Protein AF-A0A944PHN2-F1 (afdb_monomer)

Foldseek 3Di:
DDDDDDDDDDDPVVLVVQVVVDPPVDPVVVVVVVVVVVVVVVVVVVVVVVVCVVPNDDDPVNVVVVVVVVVVVVVVVVVVVVVVVVVVVVPPDD

Solvent-accessible surface area (backbone atoms only — not comparable to full-atom values): 5773 Å² total; per-residue (Å²): 134,91,87,78,93,81,90,81,90,72,62,64,71,58,52,53,58,49,56,78,75,48,63,93,81,34,71,66,51,53,50,51,53,52,50,53,51,48,54,54,50,52,53,50,50,54,53,52,51,55,52,30,71,77,73,44,76,86,47,74,66,60,52,49,56,48,52,56,51,50,52,54,52,52,53,49,54,50,53,50,52,55,55,51,52,56,56,59,63,72,65,75,77,129

pLDDT: mean 86.21, std 13.6, range [37.94, 97.56]

Sequence (94 aa):
MATKKITITVPEELLESIRSRVDARGVSAWITEAAARRDAMDKLGELAAGLQEEHGALTDEELRATDDWLAAIDAKHDALRAGAEVKHDSGQAA

Structure (mmCIF, N/CA/C/O backbone):
data_AF-A0A944PHN2-F1
#
_entry.id   AF-A0A944PHN2-F1
#
loop_
_atom_site.group_PDB
_atom_site.id
_atom_site.type_symbol
_atom_site.label_atom_id
_atom_site.label_alt_id
_atom_site.label_comp_id
_atom_site.label_asym_id
_atom_site.label_entity_id
_atom_site.label_seq_id
_atom_site.pdbx_PDB_ins_code
_atom_site.Cartn_x
_atom_site.Cartn_y
_atom_site.Cartn_z
_atom_site.occupancy
_atom_site.B_iso_or_equiv
_atom_site.auth_seq_id
_atom_site.auth_comp_id
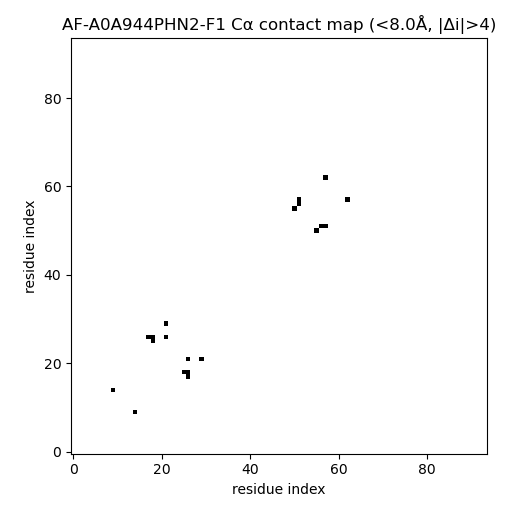_atom_site.auth_asym_id
_atom_site.auth_atom_id
_atom_site.pdbx_PDB_model_num
ATOM 1 N N . MET A 1 1 ? 7.034 16.549 -10.151 1.00 67.12 1 MET A N 1
ATOM 2 C CA . MET A 1 1 ? 7.152 16.608 -8.677 1.00 67.12 1 MET A CA 1
ATOM 3 C C . MET A 1 1 ? 8.591 16.927 -8.312 1.00 67.12 1 MET A C 1
ATOM 5 O O . MET A 1 1 ? 9.483 16.405 -8.967 1.00 67.12 1 MET A O 1
ATOM 9 N N . ALA A 1 2 ? 8.823 17.792 -7.324 1.00 83.81 2 ALA A N 1
ATOM 10 C CA . ALA A 1 2 ? 10.170 18.069 -6.829 1.00 83.81 2 ALA A CA 1
ATOM 11 C C . ALA A 1 2 ? 10.598 16.972 -5.842 1.00 83.81 2 ALA A C 1
ATOM 13 O O . ALA A 1 2 ? 9.835 16.616 -4.947 1.00 83.81 2 ALA A O 1
ATOM 14 N N . THR A 1 3 ? 11.806 16.438 -5.998 1.00 85.88 3 THR A N 1
ATOM 15 C CA . THR A 1 3 ? 12.370 15.422 -5.098 1.00 85.88 3 THR A CA 1
ATOM 16 C C . THR A 1 3 ? 13.262 16.082 -4.050 1.00 85.88 3 THR A C 1
ATOM 18 O O . THR A 1 3 ? 14.153 16.855 -4.404 1.00 85.88 3 THR A O 1
ATOM 21 N N . LYS A 1 4 ? 13.075 15.750 -2.768 1.00 92.00 4 LYS A N 1
ATOM 22 C CA . LYS A 1 4 ? 13.955 16.182 -1.672 1.00 92.00 4 LYS A CA 1
ATOM 23 C C . LYS A 1 4 ? 14.711 14.978 -1.121 1.00 92.00 4 LYS A C 1
ATOM 25 O O . LYS A 1 4 ? 14.095 14.007 -0.695 1.00 92.00 4 LYS A O 1
ATOM 30 N N . LYS A 1 5 ? 16.043 15.050 -1.102 1.00 91.75 5 LYS A N 1
ATOM 31 C CA . LYS A 1 5 ? 16.871 14.021 -0.463 1.00 91.75 5 LYS A CA 1
ATOM 32 C C . LYS A 1 5 ? 16.730 14.121 1.055 1.00 91.75 5 LYS A C 1
ATOM 34 O O . LYS A 1 5 ? 16.909 15.201 1.618 1.00 91.75 5 LYS A O 1
ATOM 39 N N . ILE A 1 6 ? 16.464 12.991 1.696 1.00 91.31 6 ILE A N 1
ATOM 40 C CA . ILE A 1 6 ? 16.471 12.830 3.150 1.00 91.31 6 ILE A CA 1
ATOM 41 C C . ILE A 1 6 ? 17.435 11.700 3.516 1.00 91.31 6 ILE A C 1
ATOM 43 O O . ILE A 1 6 ? 17.605 10.761 2.739 1.00 91.31 6 ILE A O 1
ATOM 47 N N . THR A 1 7 ? 18.071 11.799 4.679 1.00 93.75 7 THR A N 1
ATOM 48 C CA . THR A 1 7 ? 18.880 10.715 5.250 1.00 93.75 7 THR A CA 1
ATOM 49 C C . THR A 1 7 ? 18.081 10.093 6.384 1.00 93.75 7 THR A C 1
ATOM 51 O O . THR A 1 7 ? 17.599 10.816 7.253 1.00 93.75 7 THR A O 1
ATOM 54 N N . ILE A 1 8 ? 17.938 8.771 6.367 1.00 91.00 8 ILE A N 1
ATOM 55 C CA . ILE A 1 8 ? 17.223 8.004 7.390 1.00 91.00 8 ILE A CA 1
ATOM 56 C C . ILE A 1 8 ? 18.120 6.878 7.900 1.00 91.00 8 ILE A C 1
ATOM 58 O O . ILE A 1 8 ? 18.933 6.344 7.146 1.00 91.00 8 ILE A O 1
ATOM 62 N N . THR A 1 9 ? 17.955 6.514 9.167 1.00 95.44 9 THR A N 1
ATOM 63 C CA . THR A 1 9 ? 18.600 5.334 9.751 1.00 95.44 9 THR A CA 1
ATOM 64 C C . THR A 1 9 ? 17.637 4.161 9.660 1.00 95.44 9 THR A C 1
ATOM 66 O O . THR A 1 9 ? 16.482 4.280 10.066 1.00 95.44 9 THR A O 1
ATOM 69 N N . VAL A 1 10 ? 18.107 3.033 9.134 1.00 91.31 10 VAL A N 1
ATOM 70 C CA . VAL A 1 10 ? 17.332 1.793 9.004 1.00 91.31 10 VAL A CA 1
ATOM 71 C C . VAL A 1 10 ? 18.143 0.613 9.543 1.00 91.31 10 VAL A C 1
ATOM 73 O O . VAL A 1 10 ? 19.373 0.680 9.515 1.00 91.31 10 VAL A O 1
ATOM 76 N N . PRO A 1 11 ? 17.493 -0.461 10.025 1.00 96.06 11 PRO A N 1
ATOM 77 C CA . PRO A 1 11 ? 18.189 -1.694 10.379 1.00 96.06 11 PRO A CA 1
ATOM 78 C C . PRO A 1 11 ? 18.948 -2.271 9.178 1.00 96.06 11 PRO A C 1
ATOM 80 O O . PRO A 1 11 ? 18.407 -2.320 8.072 1.00 96.06 11 PRO A O 1
ATOM 83 N N . GLU A 1 12 ? 20.176 -2.735 9.404 1.00 92.81 12 GLU A N 1
ATOM 84 C CA . GLU A 1 12 ? 21.036 -3.307 8.357 1.00 92.81 12 GLU A CA 1
ATOM 85 C C . GLU A 1 12 ? 20.378 -4.517 7.683 1.00 92.81 12 GLU A C 1
ATOM 87 O O . GLU A 1 12 ? 20.227 -4.537 6.464 1.00 92.81 12 GLU A O 1
ATOM 92 N N . GLU A 1 13 ? 19.847 -5.444 8.480 1.00 94.06 13 GLU A N 1
ATOM 93 C CA . GLU A 1 13 ? 19.119 -6.626 7.997 1.00 94.06 13 GLU A CA 1
ATOM 94 C C . GLU A 1 13 ? 17.949 -6.268 7.066 1.00 94.06 13 GLU A C 1
ATOM 96 O O . GLU A 1 13 ? 17.690 -6.940 6.066 1.00 94.06 13 GLU A O 1
ATOM 101 N N . LEU A 1 14 ? 17.241 -5.171 7.364 1.00 90.62 14 LEU A N 1
ATOM 102 C CA . LEU A 1 14 ? 16.137 -4.702 6.529 1.00 90.62 14 LEU A CA 1
ATOM 103 C C . LEU A 1 14 ? 16.653 -4.153 5.196 1.00 90.62 14 LEU A C 1
ATOM 105 O O . LEU A 1 14 ? 16.065 -4.427 4.149 1.00 90.62 14 LEU A O 1
ATOM 109 N N . LEU A 1 15 ? 17.741 -3.383 5.229 1.00 90.25 15 LEU A N 1
ATOM 110 C CA . LEU A 1 15 ? 18.346 -2.821 4.027 1.00 90.25 15 LEU A CA 1
ATOM 111 C C . LEU A 1 15 ? 18.853 -3.927 3.094 1.00 90.25 15 LEU A C 1
ATOM 113 O O . LEU A 1 15 ? 18.573 -3.879 1.896 1.00 90.25 15 LEU A O 1
ATOM 117 N N . GLU A 1 16 ? 19.526 -4.938 3.638 1.00 90.50 16 GLU A N 1
ATOM 118 C CA . GLU A 1 16 ? 20.019 -6.087 2.873 1.00 90.50 16 GLU A CA 1
ATOM 119 C C . GLU A 1 16 ? 18.872 -6.947 2.327 1.00 90.50 16 GLU A C 1
ATOM 121 O O . GLU A 1 16 ? 18.878 -7.334 1.156 1.00 90.50 16 GLU A O 1
ATOM 126 N N . SER A 1 17 ? 17.812 -7.150 3.116 1.00 90.19 17 SER A N 1
ATOM 127 C CA . SER A 1 17 ? 16.588 -7.811 2.650 1.00 90.19 17 SER A CA 1
ATOM 128 C C . SER A 1 17 ? 15.911 -7.071 1.490 1.00 90.19 17 SER A C 1
ATOM 130 O O . SER A 1 17 ? 15.315 -7.694 0.611 1.00 90.19 17 SER A O 1
ATOM 132 N N . ILE A 1 18 ? 15.940 -5.737 1.467 1.00 89.75 18 ILE A N 1
ATOM 133 C CA . ILE A 1 18 ? 15.397 -4.966 0.339 1.00 89.75 18 ILE A CA 1
ATOM 134 C C . ILE A 1 18 ? 16.328 -5.094 -0.868 1.00 89.75 18 ILE A C 1
ATOM 136 O O . ILE A 1 18 ? 15.854 -5.386 -1.962 1.00 89.75 18 ILE A O 1
ATOM 140 N N . ARG A 1 19 ? 17.643 -4.938 -0.671 1.00 86.50 19 ARG A N 1
ATOM 141 C CA . ARG A 1 19 ? 18.657 -5.044 -1.733 1.00 86.50 19 ARG A CA 1
ATOM 142 C C . ARG A 1 19 ? 18.644 -6.391 -2.449 1.00 86.50 19 ARG A C 1
ATOM 144 O O . ARG A 1 19 ? 18.849 -6.414 -3.653 1.00 86.50 19 ARG A O 1
ATOM 151 N N . SER A 1 20 ? 18.364 -7.490 -1.749 1.00 89.06 20 SER A N 1
ATOM 152 C CA . SER A 1 20 ? 18.263 -8.816 -2.374 1.00 89.06 20 SER A CA 1
ATOM 153 C C . SER A 1 20 ? 17.037 -8.983 -3.281 1.00 89.06 20 SER A C 1
ATOM 155 O O . SER A 1 20 ? 17.022 -9.876 -4.125 1.00 89.06 20 SER A O 1
ATOM 157 N N . ARG A 1 21 ? 16.013 -8.130 -3.127 1.00 85.25 21 ARG A N 1
ATOM 158 C CA . ARG A 1 21 ? 14.746 -8.185 -3.877 1.00 85.25 21 ARG A CA 1
ATOM 159 C C . ARG A 1 21 ? 14.656 -7.181 -5.024 1.00 85.25 21 ARG A C 1
ATOM 161 O O . ARG A 1 21 ? 13.800 -7.349 -5.887 1.00 85.25 21 ARG A O 1
ATOM 168 N N . VAL A 1 22 ? 15.476 -6.131 -5.019 1.00 87.19 22 VAL A N 1
ATOM 169 C CA . VAL A 1 22 ? 15.390 -5.024 -5.985 1.00 87.19 22 VAL A CA 1
ATOM 170 C C . VAL A 1 22 ? 16.611 -4.996 -6.897 1.00 87.19 22 VAL A C 1
ATOM 172 O O . VAL A 1 22 ? 17.721 -5.312 -6.477 1.00 87.19 22 VAL A O 1
ATOM 175 N N . ASP A 1 23 ? 16.412 -4.608 -8.154 1.00 74.56 23 ASP A N 1
ATOM 176 C CA . ASP A 1 23 ? 17.507 -4.443 -9.106 1.00 74.56 23 ASP A CA 1
ATOM 177 C C . ASP A 1 23 ? 18.327 -3.161 -8.831 1.00 74.56 23 ASP A C 1
ATOM 179 O O . ASP A 1 23 ? 18.046 -2.371 -7.921 1.00 74.56 23 ASP A O 1
ATOM 183 N N . ALA A 1 24 ? 19.368 -2.930 -9.637 1.00 57.16 24 ALA A N 1
ATOM 184 C CA . ALA A 1 24 ? 20.291 -1.805 -9.474 1.00 57.16 24 ALA A CA 1
ATOM 185 C C . ALA A 1 24 ? 19.619 -0.410 -9.499 1.00 57.16 24 ALA A C 1
ATOM 187 O O . ALA A 1 24 ? 20.240 0.557 -9.053 1.00 57.16 24 ALA A O 1
ATOM 188 N N . ARG A 1 25 ? 18.368 -0.279 -9.982 1.00 57.22 25 ARG A N 1
ATOM 189 C CA . ARG A 1 25 ? 17.599 0.984 -9.969 1.00 57.22 25 ARG A CA 1
ATOM 190 C C . ARG A 1 25 ? 16.898 1.291 -8.645 1.00 57.22 25 ARG A C 1
ATOM 192 O O . ARG A 1 25 ? 16.387 2.398 -8.477 1.00 57.22 25 ARG A O 1
ATOM 199 N N . GLY A 1 26 ? 17.061 0.439 -7.644 1.00 71.69 26 GLY A N 1
ATOM 200 C CA . GLY A 1 2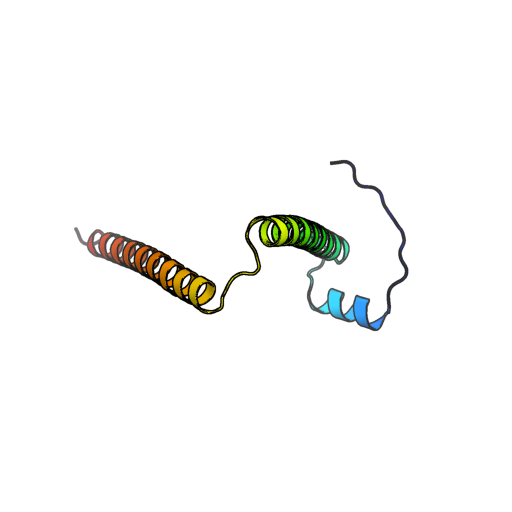6 ? 17.462 0.967 -6.355 1.00 71.69 26 GLY A CA 1
ATOM 201 C C . GLY A 1 26 ? 16.394 1.006 -5.276 1.00 71.69 26 GLY A C 1
ATOM 202 O O . GLY A 1 26 ? 15.214 1.294 -5.469 1.00 71.69 26 GLY A O 1
ATOM 203 N N . VAL A 1 27 ? 16.910 0.804 -4.070 1.00 86.50 27 VAL A N 1
ATOM 204 C CA . VAL A 1 27 ? 16.217 0.915 -2.789 1.00 86.50 27 VAL A CA 1
ATOM 205 C C . VAL A 1 27 ? 15.359 2.184 -2.703 1.00 86.50 27 VAL A C 1
ATOM 207 O O . VAL A 1 27 ? 14.269 2.142 -2.150 1.00 86.50 27 VAL A O 1
ATOM 210 N N . SER A 1 28 ? 15.789 3.304 -3.292 1.00 87.44 28 SER A N 1
ATOM 211 C CA . SER A 1 28 ? 15.011 4.549 -3.314 1.00 87.44 28 SER A CA 1
ATOM 212 C C . SER A 1 28 ? 13.708 4.455 -4.110 1.00 87.44 28 SER A C 1
ATOM 214 O O . SER A 1 28 ? 12.709 5.029 -3.681 1.00 87.44 28 SER A O 1
ATOM 216 N N . ALA A 1 29 ? 13.701 3.758 -5.250 1.00 88.88 29 ALA A N 1
ATOM 217 C CA . ALA A 1 29 ? 12.495 3.572 -6.055 1.00 88.88 29 ALA A CA 1
ATOM 218 C C . ALA A 1 29 ? 11.507 2.677 -5.306 1.00 88.88 29 ALA A C 1
ATOM 220 O O . ALA A 1 29 ? 10.359 3.061 -5.100 1.00 88.88 29 ALA A O 1
ATOM 221 N N . TRP A 1 30 ? 12.005 1.564 -4.764 1.00 90.00 30 TRP A N 1
ATOM 222 C CA . TRP A 1 30 ? 11.208 0.665 -3.937 1.00 90.00 30 TRP A CA 1
ATOM 223 C C . TRP A 1 30 ? 10.622 1.362 -2.703 1.00 90.00 30 TRP A C 1
ATOM 225 O O . TRP A 1 30 ? 9.432 1.232 -2.436 1.00 90.00 30 TRP A O 1
ATOM 235 N N . ILE A 1 31 ? 11.418 2.158 -1.974 1.00 91.62 31 ILE A N 1
ATOM 236 C CA . ILE A 1 31 ? 10.926 2.933 -0.822 1.00 91.62 31 ILE A CA 1
ATOM 237 C C . ILE A 1 31 ? 9.858 3.933 -1.265 1.00 91.62 31 ILE A C 1
ATOM 239 O O . ILE A 1 31 ? 8.866 4.106 -0.566 1.00 91.62 31 ILE A O 1
ATOM 243 N N . THR A 1 32 ? 10.047 4.588 -2.411 1.00 91.56 32 THR A N 1
ATOM 244 C CA . THR A 1 32 ? 9.081 5.563 -2.932 1.00 91.56 32 THR A CA 1
ATOM 245 C C . THR A 1 32 ? 7.745 4.893 -3.240 1.00 91.56 32 THR A C 1
ATOM 247 O O . THR A 1 32 ? 6.705 5.385 -2.812 1.00 91.56 32 THR A O 1
ATOM 250 N N . GLU A 1 33 ? 7.766 3.748 -3.921 1.00 91.56 33 GLU A N 1
ATOM 251 C CA . GLU A 1 33 ? 6.563 2.969 -4.227 1.00 91.56 33 GLU A CA 1
ATOM 252 C C . GLU A 1 33 ? 5.900 2.418 -2.963 1.00 91.56 33 GLU A C 1
ATOM 254 O O . GLU A 1 33 ? 4.684 2.525 -2.805 1.00 91.56 33 GLU A O 1
ATOM 259 N N . ALA A 1 34 ? 6.689 1.883 -2.029 1.00 92.62 34 ALA A N 1
ATOM 260 C CA . ALA A 1 34 ? 6.189 1.378 -0.758 1.00 92.62 34 ALA A CA 1
ATOM 261 C C . ALA A 1 34 ? 5.537 2.493 0.075 1.00 92.62 34 ALA A C 1
ATOM 263 O O . ALA A 1 34 ? 4.447 2.298 0.614 1.00 92.62 34 ALA A O 1
ATOM 264 N N . ALA A 1 35 ? 6.162 3.672 0.140 1.00 93.31 35 ALA A N 1
ATOM 265 C CA . ALA A 1 35 ? 5.630 4.832 0.845 1.00 93.31 35 ALA A CA 1
ATOM 266 C C . ALA A 1 35 ? 4.356 5.367 0.180 1.00 93.31 35 ALA A C 1
ATOM 268 O O . ALA A 1 35 ? 3.376 5.625 0.872 1.00 93.31 35 ALA A O 1
ATOM 269 N N . ALA A 1 36 ? 4.336 5.474 -1.152 1.00 94.19 36 ALA A N 1
ATOM 270 C CA . ALA A 1 36 ? 3.153 5.903 -1.895 1.00 94.19 36 ALA A CA 1
ATOM 271 C C . ALA A 1 36 ? 1.984 4.925 -1.711 1.00 94.19 36 ALA A C 1
ATOM 273 O O . ALA A 1 36 ? 0.854 5.344 -1.471 1.00 94.19 36 ALA A O 1
ATOM 274 N N . ARG A 1 37 ? 2.256 3.614 -1.763 1.00 95.19 37 ARG A N 1
ATOM 275 C CA . ARG A 1 37 ? 1.252 2.585 -1.481 1.00 95.19 37 ARG A CA 1
ATOM 276 C C . ARG A 1 37 ? 0.739 2.700 -0.051 1.00 95.19 37 ARG A C 1
ATOM 278 O O . ARG A 1 37 ? -0.464 2.582 0.155 1.00 95.19 37 ARG A O 1
ATOM 285 N N . ARG A 1 38 ? 1.625 2.914 0.925 1.00 96.19 38 ARG A N 1
ATOM 286 C CA . ARG A 1 38 ? 1.230 3.033 2.330 1.00 96.19 38 ARG A CA 1
ATOM 287 C C . ARG A 1 38 ? 0.326 4.242 2.559 1.00 96.19 38 ARG A C 1
ATOM 289 O O . ARG A 1 38 ? -0.753 4.061 3.104 1.00 96.19 38 ARG A O 1
ATOM 296 N N . ASP A 1 39 ? 0.716 5.412 2.061 1.00 97.19 39 ASP A N 1
ATOM 297 C CA . ASP A 1 39 ? -0.085 6.640 2.128 1.00 97.19 39 ASP A CA 1
ATOM 298 C C . ASP A 1 39 ? -1.465 6.467 1.470 1.00 97.19 39 ASP A C 1
ATOM 300 O O . ASP A 1 39 ? -2.482 6.862 2.034 1.00 97.19 39 ASP A O 1
ATOM 304 N N . ALA A 1 40 ? -1.524 5.807 0.308 1.00 96.69 40 ALA A N 1
ATOM 305 C CA . ALA A 1 40 ? -2.791 5.507 -0.351 1.00 96.69 40 ALA A CA 1
ATOM 306 C C . ALA A 1 40 ? -3.684 4.571 0.485 1.00 96.69 40 ALA A C 1
ATOM 308 O O . ALA A 1 40 ? -4.886 4.804 0.580 1.00 96.69 40 ALA A O 1
ATOM 309 N N . MET A 1 41 ? -3.112 3.526 1.094 1.00 97.56 41 MET A N 1
ATOM 310 C CA . MET A 1 41 ? -3.861 2.606 1.959 1.00 97.56 41 MET A CA 1
ATOM 311 C C . MET A 1 41 ? -4.339 3.282 3.246 1.00 97.56 41 MET A C 1
ATOM 313 O O . MET A 1 41 ? -5.461 3.027 3.668 1.00 97.56 41 MET A O 1
ATOM 317 N N . ASP A 1 42 ? -3.524 4.153 3.844 1.00 97.38 42 ASP A N 1
ATOM 318 C CA . ASP A 1 42 ? -3.907 4.897 5.046 1.00 97.38 42 ASP A CA 1
ATOM 319 C C . ASP A 1 42 ? -5.098 5.831 4.739 1.00 97.38 42 ASP A C 1
ATOM 321 O O . ASP A 1 42 ? -6.111 5.780 5.434 1.00 97.38 42 ASP A O 1
ATOM 325 N N . LYS A 1 43 ? -5.059 6.567 3.618 1.00 96.44 43 LYS A N 1
ATOM 326 C CA . LYS A 1 43 ? -6.186 7.401 3.146 1.00 96.44 43 LYS A CA 1
ATOM 327 C C . LYS A 1 43 ? -7.450 6.599 2.837 1.00 96.44 43 LYS A C 1
ATOM 329 O O . LYS A 1 43 ? -8.557 7.054 3.111 1.00 96.44 43 LYS A O 1
ATOM 334 N N . LEU A 1 44 ? -7.304 5.411 2.249 1.00 96.31 44 LEU A N 1
ATOM 335 C CA . LEU A 1 44 ? -8.438 4.511 2.031 1.00 96.31 44 LEU A CA 1
ATOM 336 C C . LEU A 1 44 ? -9.032 4.029 3.356 1.00 96.31 44 LEU A C 1
ATOM 338 O O . LEU A 1 44 ? -10.251 3.943 3.468 1.00 96.31 44 LEU A O 1
ATOM 342 N N . GLY A 1 45 ? -8.193 3.756 4.358 1.00 95.50 45 GLY A N 1
ATOM 343 C CA . GLY A 1 45 ? -8.638 3.410 5.705 1.00 95.50 45 GLY A CA 1
ATOM 344 C C . GLY A 1 45 ? -9.440 4.534 6.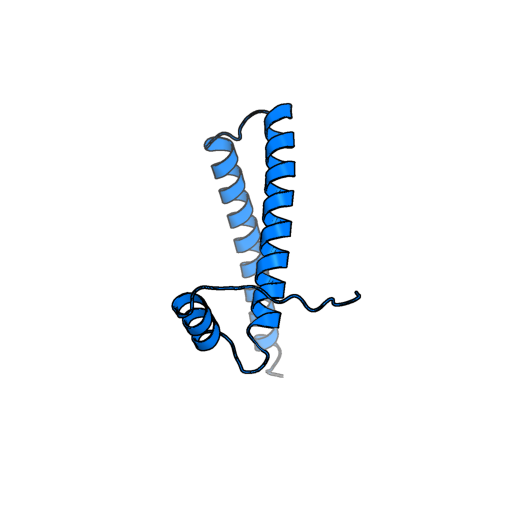362 1.00 95.50 45 GLY A C 1
ATOM 345 O O . GLY A 1 45 ? -10.494 4.270 6.932 1.00 95.50 45 GLY A O 1
ATOM 346 N N . GLU A 1 46 ? -8.994 5.784 6.225 1.00 95.50 46 GLU A N 1
ATOM 347 C CA . GLU A 1 46 ? -9.726 6.962 6.714 1.00 95.50 46 GLU A CA 1
ATOM 348 C C . GLU A 1 46 ? -11.106 7.100 6.053 1.00 95.50 46 GLU A C 1
ATOM 350 O O . GLU A 1 46 ? -12.108 7.299 6.739 1.00 95.50 46 GLU A O 1
ATOM 355 N N . LEU A 1 47 ? -11.180 6.934 4.728 1.00 95.88 47 LEU A N 1
ATOM 356 C CA . LEU A 1 47 ? -12.451 6.957 3.997 1.00 95.88 47 LEU A CA 1
ATOM 357 C C . LEU A 1 47 ? -13.380 5.817 4.423 1.00 95.88 47 LEU A C 1
ATOM 359 O O . LEU A 1 47 ? -14.569 6.040 4.640 1.00 95.88 47 LEU A O 1
ATOM 363 N N . ALA A 1 48 ? -12.843 4.603 4.557 1.00 92.75 48 ALA A N 1
ATOM 364 C CA . ALA A 1 48 ? -13.610 3.444 4.994 1.00 92.75 48 ALA A CA 1
ATOM 365 C C . ALA A 1 48 ? -14.169 3.642 6.410 1.00 92.75 48 ALA A C 1
ATOM 367 O O . ALA A 1 48 ? -15.331 3.323 6.651 1.00 92.75 48 ALA A O 1
ATOM 368 N N . ALA A 1 49 ? -13.377 4.212 7.322 1.00 93.50 49 ALA A N 1
ATOM 369 C CA . ALA A 1 49 ? -13.824 4.526 8.674 1.00 93.50 49 ALA A CA 1
ATOM 370 C C . ALA A 1 49 ? -14.982 5.536 8.674 1.00 93.50 49 ALA A C 1
ATOM 372 O O . ALA A 1 49 ? -15.979 5.308 9.354 1.00 93.50 49 ALA A O 1
ATOM 373 N N . GLY A 1 50 ? -14.895 6.601 7.867 1.00 94.06 50 GLY A N 1
ATOM 374 C CA . GLY A 1 50 ? -15.983 7.577 7.734 1.00 94.06 50 GLY A CA 1
ATOM 375 C C . GLY A 1 50 ? -17.275 6.962 7.182 1.00 94.06 50 GLY A C 1
ATOM 376 O O . GLY A 1 50 ? -18.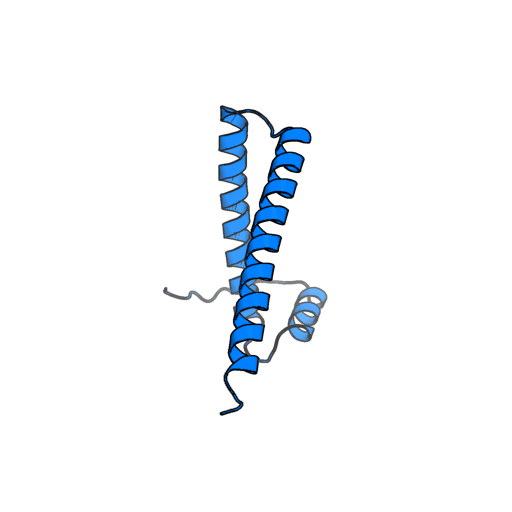357 7.223 7.698 1.00 94.06 50 GLY A O 1
ATOM 377 N N . LEU A 1 51 ? -17.169 6.079 6.184 1.00 92.31 51 LEU A N 1
ATOM 378 C CA . LEU A 1 51 ? -18.330 5.365 5.639 1.00 92.31 51 LEU A CA 1
ATOM 379 C C . LEU A 1 51 ? -18.968 4.419 6.664 1.00 92.31 51 LEU A C 1
ATOM 381 O O . LEU A 1 51 ? -20.190 4.314 6.723 1.00 92.31 51 LEU A O 1
ATOM 385 N N . GLN A 1 52 ? -18.158 3.741 7.479 1.00 92.31 52 GLN A N 1
ATOM 386 C CA . GLN A 1 52 ? -18.659 2.861 8.537 1.00 92.31 52 GLN A CA 1
ATOM 387 C C . GLN A 1 52 ? -19.310 3.632 9.687 1.00 92.31 52 GLN A C 1
ATOM 389 O O . GLN A 1 52 ? -20.231 3.117 10.315 1.00 92.31 52 GLN A O 1
ATOM 394 N N . GLU A 1 53 ? -18.863 4.855 9.968 1.00 93.00 53 GLU A N 1
ATOM 395 C CA . GLU A 1 53 ? -19.524 5.729 10.938 1.00 93.00 53 GLU A CA 1
ATOM 396 C C . GLU A 1 53 ? -20.926 6.140 10.458 1.00 93.00 53 GLU A C 1
ATOM 398 O O . GLU A 1 53 ? -21.870 6.136 11.248 1.00 93.00 53 GLU A O 1
ATOM 403 N N . GLU A 1 54 ? -21.084 6.437 9.164 1.00 94.44 54 GLU A N 1
ATOM 404 C CA . GLU A 1 54 ? -22.368 6.848 8.580 1.00 94.44 54 GLU A CA 1
ATOM 405 C C . GLU A 1 54 ? -23.343 5.676 8.374 1.00 94.44 54 GLU A C 1
ATOM 407 O O . GLU A 1 54 ? -24.538 5.798 8.657 1.00 94.44 54 GLU A O 1
ATOM 412 N N . HIS A 1 55 ? -22.851 4.541 7.875 1.00 89.88 55 HIS A N 1
ATOM 413 C CA . HIS A 1 55 ? -23.692 3.426 7.422 1.00 89.88 55 HIS A CA 1
ATOM 414 C C . HIS A 1 55 ? -23.641 2.188 8.325 1.00 89.88 55 HIS A C 1
ATOM 416 O O . HIS A 1 55 ? -24.439 1.268 8.147 1.00 89.88 55 HIS A O 1
ATOM 422 N N . GLY A 1 56 ? -22.750 2.171 9.315 1.00 88.69 56 GLY A N 1
ATOM 423 C CA . GLY A 1 56 ? -22.474 0.999 10.136 1.00 88.69 56 GLY A CA 1
ATOM 424 C C . GLY A 1 56 ? -21.412 0.081 9.526 1.00 88.69 56 GLY A C 1
ATOM 425 O O . GLY A 1 56 ? -20.969 0.241 8.388 1.00 88.69 56 GLY A O 1
ATOM 426 N N . ALA A 1 57 ? -20.965 -0.890 10.323 1.00 88.06 57 ALA A N 1
ATOM 427 C CA . ALA A 1 57 ? -20.003 -1.888 9.874 1.00 88.06 57 ALA A CA 1
ATOM 428 C C . ALA A 1 57 ? -20.622 -2.807 8.809 1.00 88.06 57 ALA A C 1
ATOM 430 O O . ALA A 1 57 ? -21.776 -3.215 8.941 1.00 88.06 57 ALA A O 1
ATOM 431 N N . LEU A 1 58 ? -19.825 -3.171 7.798 1.00 88.38 58 LEU A N 1
ATOM 432 C CA . LEU A 1 58 ? -20.223 -4.168 6.804 1.00 88.38 58 LEU A CA 1
ATOM 433 C C . LEU A 1 58 ? -20.482 -5.512 7.485 1.00 88.38 58 LEU A C 1
ATOM 435 O O . LEU A 1 58 ? -19.680 -5.965 8.305 1.00 88.38 58 LEU A O 1
ATOM 439 N N . THR A 1 59 ? -21.580 -6.159 7.115 1.00 91.94 59 THR A N 1
ATOM 440 C CA . THR A 1 59 ? -21.890 -7.508 7.582 1.00 91.94 59 THR A CA 1
ATOM 441 C C . THR A 1 59 ? -21.171 -8.563 6.740 1.00 91.94 59 THR A C 1
ATOM 443 O O . THR A 1 59 ? -20.874 -8.354 5.562 1.00 91.94 59 THR A O 1
ATOM 446 N N . ASP A 1 60 ? -20.931 -9.739 7.326 1.00 92.56 60 ASP A N 1
ATOM 447 C CA . ASP A 1 60 ? -20.323 -10.874 6.615 1.00 92.56 60 ASP A CA 1
ATOM 448 C C . ASP A 1 60 ? -21.155 -11.317 5.397 1.00 92.56 60 ASP A C 1
ATOM 450 O O . ASP A 1 60 ? -20.612 -11.800 4.403 1.00 92.56 60 ASP A O 1
ATOM 454 N N . GLU A 1 61 ? -22.478 -11.134 5.456 1.00 93.56 61 GLU A N 1
ATOM 455 C CA . GLU A 1 61 ? -23.383 -11.441 4.345 1.00 93.56 61 GLU A CA 1
ATOM 456 C C . GLU A 1 61 ? -23.182 -10.478 3.170 1.00 93.56 61 GLU A C 1
ATOM 458 O O . GLU A 1 61 ? -23.088 -10.915 2.025 1.00 93.56 61 GLU A O 1
ATOM 463 N N . GLU A 1 62 ? -23.078 -9.176 3.448 1.00 91.88 62 GLU A N 1
ATOM 464 C CA . GLU A 1 62 ? -22.838 -8.149 2.427 1.00 91.88 62 GLU A CA 1
ATOM 465 C C . GLU A 1 62 ? -21.455 -8.301 1.788 1.00 91.88 62 GLU A C 1
ATOM 467 O O . GLU A 1 62 ? -21.319 -8.162 0.569 1.00 91.88 62 GLU A O 1
ATOM 472 N N . LEU A 1 63 ? -20.440 -8.637 2.592 1.00 93.69 63 LEU A N 1
ATOM 473 C CA . LEU A 1 63 ? -19.100 -8.968 2.106 1.00 93.69 63 LEU A CA 1
ATOM 474 C C . LEU A 1 63 ? -19.149 -10.150 1.136 1.00 93.69 63 LEU A C 1
ATOM 476 O O . LEU A 1 63 ? -18.697 -10.029 -0.001 1.00 93.69 63 LEU A O 1
ATOM 480 N N . ARG A 1 64 ? -19.777 -11.260 1.542 1.00 95.12 64 ARG A N 1
ATOM 481 C CA . ARG A 1 64 ? -19.875 -12.459 0.702 1.00 95.12 64 ARG A CA 1
ATOM 482 C C . ARG A 1 64 ? -20.653 -12.205 -0.589 1.00 95.12 64 ARG A C 1
ATOM 484 O O . ARG A 1 64 ? -20.208 -12.617 -1.654 1.00 95.12 64 ARG A O 1
ATOM 491 N N . ALA A 1 65 ? -21.777 -11.493 -0.515 1.00 95.38 65 ALA A N 1
ATOM 492 C CA . ALA A 1 65 ? -22.554 -11.136 -1.700 1.00 95.38 65 ALA A CA 1
ATOM 493 C C . ALA A 1 65 ? -21.743 -10.274 -2.687 1.00 95.38 65 ALA A C 1
ATOM 495 O O . ALA A 1 65 ? -21.883 -10.418 -3.904 1.00 95.38 65 ALA A O 1
ATOM 496 N N . THR A 1 66 ? -20.879 -9.397 -2.169 1.00 95.00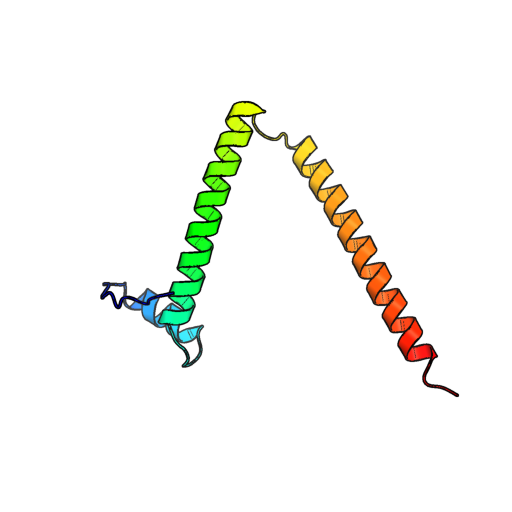 66 THR A N 1
ATOM 497 C CA . THR A 1 66 ? -19.974 -8.577 -2.984 1.00 95.00 66 THR A CA 1
ATOM 498 C C . THR A 1 66 ? -18.881 -9.426 -3.631 1.00 95.00 66 THR A C 1
ATOM 500 O O . THR A 1 66 ? -18.629 -9.269 -4.826 1.00 95.00 66 THR A O 1
ATOM 503 N N . ASP A 1 67 ? -18.272 -10.352 -2.888 1.00 96.00 67 ASP A N 1
ATOM 504 C CA . ASP A 1 67 ? -17.254 -11.270 -3.414 1.00 96.00 67 ASP A CA 1
ATOM 505 C C . ASP A 1 67 ? -17.816 -12.164 -4.529 1.00 96.00 67 ASP A C 1
ATOM 507 O O . ASP A 1 67 ? -17.200 -12.296 -5.590 1.00 96.00 67 ASP A O 1
ATOM 511 N N . ASP A 1 68 ? -19.021 -12.708 -4.342 1.00 96.94 68 ASP A N 1
ATOM 512 C CA . ASP A 1 68 ? -19.708 -13.513 -5.357 1.00 96.94 68 ASP A CA 1
ATOM 513 C C . ASP A 1 68 ? -19.981 -12.697 -6.632 1.00 96.94 68 ASP A C 1
ATOM 515 O O . ASP A 1 68 ? -19.813 -13.180 -7.759 1.00 96.94 68 ASP A O 1
ATOM 519 N N . TRP A 1 69 ? -20.373 -11.429 -6.472 1.00 96.38 69 TRP A N 1
ATOM 520 C CA . TRP A 1 69 ? -20.596 -10.517 -7.590 1.00 96.38 69 TRP A CA 1
ATOM 521 C C . TRP A 1 69 ? -19.299 -10.178 -8.339 1.00 96.38 69 TRP A C 1
ATOM 523 O O . TRP A 1 69 ? -19.287 -10.191 -9.574 1.00 96.38 69 TRP A O 1
ATOM 533 N N . LEU A 1 70 ? -18.201 -9.927 -7.619 1.00 96.44 70 LEU A N 1
ATOM 534 C CA . LEU A 1 70 ? -16.883 -9.683 -8.214 1.00 96.44 70 LEU A CA 1
ATOM 535 C C . LEU A 1 70 ? -16.383 -10.910 -8.983 1.00 96.44 70 LEU A C 1
ATOM 537 O O . LEU A 1 70 ? -15.983 -10.785 -10.141 1.00 96.44 70 LEU A O 1
ATOM 541 N N . ALA A 1 71 ? -16.502 -12.104 -8.399 1.00 95.88 71 ALA A N 1
ATOM 542 C CA . ALA A 1 71 ? -16.132 -13.351 -9.061 1.00 95.88 71 ALA A CA 1
ATOM 543 C C . ALA A 1 71 ? -16.924 -13.572 -10.363 1.00 95.88 71 ALA A C 1
ATOM 545 O O . ALA A 1 71 ? -16.371 -14.025 -11.368 1.00 95.88 71 ALA A O 1
ATOM 546 N N . ALA A 1 72 ? -18.211 -13.207 -10.384 1.00 95.25 72 ALA A N 1
ATOM 547 C CA . ALA A 1 72 ? -19.028 -13.278 -11.593 1.00 95.25 72 ALA A CA 1
ATOM 548 C C . ALA A 1 72 ? -18.564 -12.291 -12.683 1.00 95.25 72 ALA A C 1
ATOM 550 O O . ALA A 1 72 ? -18.590 -12.627 -13.873 1.00 95.25 72 ALA A O 1
ATOM 551 N N . ILE A 1 73 ? -18.126 -11.086 -12.300 1.00 96.56 73 ILE A N 1
ATOM 552 C CA . ILE A 1 73 ? -17.543 -10.109 -13.232 1.00 96.56 73 ILE A CA 1
ATOM 553 C C . ILE A 1 73 ? -16.243 -10.642 -13.830 1.00 96.56 73 ILE A C 1
ATOM 555 O O . ILE A 1 73 ? -16.084 -10.608 -15.053 1.00 96.56 73 ILE A O 1
ATOM 559 N N . ASP A 1 74 ? -15.348 -11.164 -12.997 1.00 94.31 74 ASP A N 1
ATOM 560 C CA . ASP A 1 74 ? -14.057 -11.685 -13.445 1.00 94.31 74 ASP A CA 1
ATOM 561 C C . ASP A 1 74 ? -14.237 -12.880 -14.387 1.00 94.31 74 ASP A C 1
ATOM 563 O O . ASP A 1 74 ? -13.693 -12.885 -15.494 1.00 94.31 74 ASP A O 1
ATOM 567 N N . ALA A 1 75 ? -15.118 -13.823 -14.037 1.00 93.62 75 ALA A N 1
ATOM 568 C CA . ALA A 1 75 ? -15.453 -14.956 -14.897 1.00 93.62 75 ALA A CA 1
ATOM 569 C C . ALA A 1 75 ? -15.994 -14.511 -16.267 1.00 93.62 75 ALA A C 1
ATOM 571 O O . ALA A 1 75 ? -15.650 -15.087 -17.305 1.00 93.62 75 ALA A O 1
ATOM 572 N N . LYS A 1 76 ? -16.817 -13.455 -16.299 1.00 90.75 76 LYS A N 1
ATOM 573 C CA . LYS A 1 76 ? -17.312 -12.878 -17.554 1.00 90.75 76 LYS A CA 1
ATOM 574 C C . LYS A 1 76 ? -16.177 -12.264 -18.375 1.00 90.75 76 LYS A C 1
ATOM 576 O O . LYS A 1 76 ? -16.150 -12.451 -19.592 1.00 90.75 76 LYS A O 1
ATOM 581 N N . HIS A 1 77 ? -15.264 -11.524 -17.750 1.00 91.81 77 HIS A N 1
ATOM 582 C CA . HIS A 1 77 ? -14.122 -10.927 -18.444 1.00 91.81 77 HIS A CA 1
ATOM 583 C C . HIS A 1 77 ? -13.181 -11.984 -19.025 1.00 91.81 77 HIS A C 1
ATOM 585 O O . HIS A 1 77 ? -12.747 -11.845 -20.172 1.00 91.81 77 HIS A O 1
ATOM 591 N N . ASP A 1 78 ? -12.925 -13.061 -18.291 1.00 91.38 78 ASP A N 1
ATOM 592 C CA . ASP A 1 78 ? -12.070 -14.148 -18.759 1.00 91.38 78 ASP A CA 1
ATOM 593 C C . ASP A 1 78 ? -12.718 -14.928 -19.908 1.00 91.38 78 ASP A C 1
ATO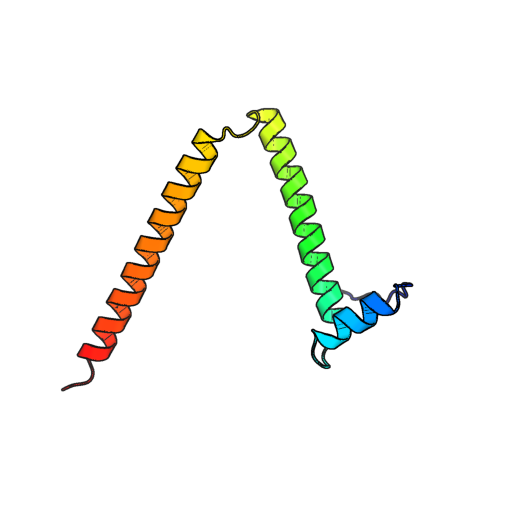M 595 O O . ASP A 1 78 ? -12.058 -15.200 -20.912 1.00 91.38 78 ASP A O 1
ATOM 599 N N . ALA A 1 79 ? -14.028 -15.188 -19.842 1.00 87.75 79 ALA A N 1
ATOM 600 C CA . ALA A 1 79 ? -14.766 -15.799 -20.948 1.00 87.75 79 ALA A CA 1
ATOM 601 C C . ALA A 1 79 ? -14.722 -14.941 -22.228 1.00 87.75 79 ALA A C 1
ATOM 603 O O . ALA A 1 79 ? -14.602 -15.473 -23.335 1.00 87.75 79 ALA A O 1
ATOM 604 N N . LEU A 1 80 ? -14.782 -13.610 -22.091 1.00 86.31 80 LEU A N 1
ATOM 605 C CA . LEU A 1 80 ? -14.638 -12.689 -23.221 1.00 86.31 80 LEU A CA 1
ATOM 606 C C . LEU A 1 80 ? -13.219 -12.705 -23.807 1.00 86.31 80 LEU A C 1
ATOM 608 O O . LEU A 1 80 ? -13.092 -12.703 -25.033 1.00 86.31 80 LEU A O 1
ATOM 612 N N . ARG A 1 81 ? -12.164 -12.755 -22.976 1.00 79.69 81 ARG A N 1
ATOM 613 C CA . ARG A 1 81 ? -10.779 -12.880 -23.472 1.00 79.69 81 ARG A CA 1
ATOM 614 C C . ARG A 1 81 ? -10.560 -14.210 -24.188 1.00 79.69 81 ARG A C 1
ATOM 616 O O . ARG A 1 81 ? -10.114 -14.202 -25.331 1.00 79.69 81 ARG A O 1
ATOM 623 N N . ALA A 1 82 ? -10.968 -15.322 -23.579 1.00 80.12 82 ALA A N 1
ATOM 624 C CA . ALA A 1 82 ? -10.833 -16.650 -24.174 1.00 80.12 82 ALA A CA 1
ATOM 625 C C . ALA A 1 82 ? -11.586 -16.757 -25.515 1.00 80.12 82 ALA A C 1
ATOM 627 O O . ALA A 1 82 ? -11.069 -17.288 -26.495 1.00 80.12 82 ALA A O 1
ATOM 628 N N . GLY A 1 83 ? -12.795 -16.190 -25.604 1.00 71.94 83 GLY A N 1
ATOM 629 C CA . GLY A 1 83 ? -13.561 -16.156 -26.852 1.00 71.94 83 GLY A CA 1
ATOM 630 C C . GLY A 1 83 ? -12.955 -15.263 -27.944 1.00 71.94 83 GLY A C 1
ATOM 631 O O . GLY A 1 83 ? -13.156 -15.531 -29.131 1.00 71.94 83 GLY A O 1
ATOM 632 N N . ALA A 1 84 ? -12.221 -14.209 -27.574 1.00 70.31 84 ALA A N 1
ATOM 633 C CA . ALA A 1 84 ? -11.502 -13.354 -28.519 1.00 70.31 84 ALA A CA 1
ATOM 634 C C . ALA A 1 84 ? -10.240 -14.039 -29.070 1.00 70.31 84 ALA A C 1
ATOM 636 O O . ALA A 1 84 ? -9.968 -13.939 -30.266 1.00 70.31 84 ALA A O 1
ATOM 637 N N . GLU A 1 85 ? -9.520 -14.787 -28.233 1.00 61.78 85 GLU A N 1
ATOM 638 C CA . GLU A 1 85 ? -8.328 -15.546 -28.633 1.00 61.78 85 GLU A CA 1
ATOM 639 C C . GLU A 1 85 ? -8.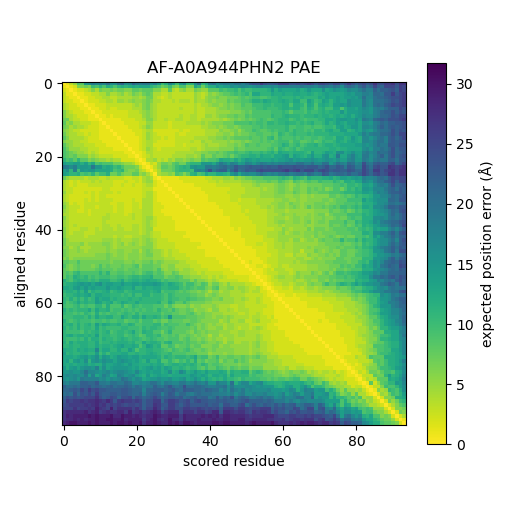669 -16.668 -29.630 1.00 61.78 85 GLU A C 1
ATOM 641 O O . GLU A 1 85 ? -8.017 -16.791 -30.667 1.00 61.78 85 GLU A O 1
ATOM 646 N N . VAL A 1 86 ? -9.767 -17.405 -29.412 1.00 61.94 86 VAL A N 1
ATOM 647 C CA . VAL A 1 86 ? -10.223 -18.475 -30.329 1.00 61.94 86 VAL A CA 1
ATOM 648 C C . VAL A 1 86 ? -10.612 -17.938 -31.718 1.00 61.94 86 VAL A C 1
ATOM 650 O O . VAL A 1 86 ? -10.414 -18.606 -32.737 1.00 61.94 86 VAL A O 1
ATOM 653 N N . LYS A 1 87 ? -11.142 -16.710 -31.800 1.00 59.84 87 LYS A N 1
ATOM 654 C CA . LYS A 1 87 ? -11.466 -16.061 -33.085 1.00 59.84 87 LYS A CA 1
ATOM 655 C C . LYS A 1 87 ? -10.230 -15.590 -33.852 1.00 59.84 87 LYS A C 1
ATOM 657 O O . LYS A 1 87 ? -10.293 -15.476 -35.071 1.00 59.84 87 LYS A O 1
ATOM 662 N N . HIS A 1 88 ? -9.130 -15.307 -33.157 1.00 56.03 88 HIS A N 1
ATOM 663 C CA . HIS A 1 88 ? -7.891 -14.859 -33.788 1.00 56.03 88 HIS A CA 1
ATOM 664 C C . HIS A 1 88 ? -7.093 -16.034 -34.383 1.00 56.03 88 HIS A C 1
ATOM 666 O O . HIS A 1 88 ? -6.473 -15.874 -35.431 1.00 56.03 88 HIS A O 1
ATOM 672 N N . ASP A 1 89 ? -7.166 -17.218 -33.765 1.00 56.66 89 ASP A N 1
ATOM 673 C CA . ASP A 1 89 ? -6.529 -18.453 -34.254 1.00 56.66 89 ASP A CA 1
ATOM 674 C C . ASP A 1 89 ? -7.285 -19.075 -35.448 1.00 56.66 89 ASP A C 1
ATOM 676 O O . ASP A 1 89 ? -6.694 -19.483 -36.445 1.00 56.66 89 ASP A O 1
ATOM 680 N N . SER A 1 90 ? -8.622 -19.027 -35.431 1.00 56.72 90 SER A N 1
ATOM 681 C CA . SER A 1 90 ? -9.463 -19.516 -36.542 1.00 56.72 90 SER A CA 1
ATOM 682 C C . SER A 1 90 ? -9.472 -18.616 -37.794 1.00 56.72 90 SER A C 1
ATOM 684 O O . SER A 1 90 ? -10.033 -19.003 -38.819 1.00 56.72 90 SER A O 1
ATOM 686 N N . GLY A 1 91 ? -8.839 -17.437 -37.737 1.00 54.69 91 GLY A N 1
ATOM 687 C CA . GLY A 1 91 ? -8.711 -16.492 -38.854 1.00 54.69 91 GLY A CA 1
ATOM 688 C C . GLY A 1 91 ? -7.407 -16.597 -39.656 1.00 54.69 91 GLY A C 1
ATOM 689 O O . GLY A 1 91 ? -7.259 -15.882 -40.644 1.00 54.69 91 GLY A O 1
ATOM 690 N N . GLN A 1 9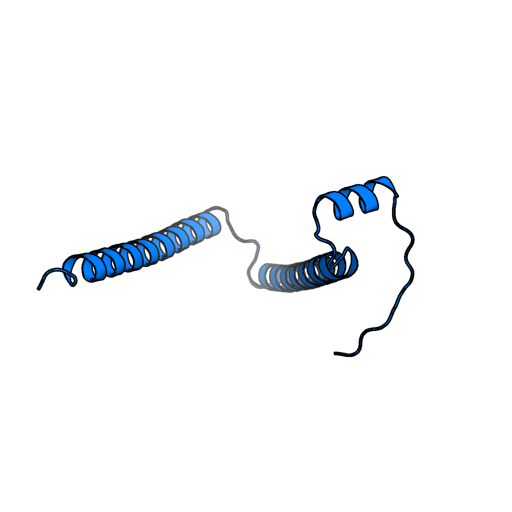2 ? -6.464 -17.464 -39.265 1.00 49.41 92 GLN A N 1
ATOM 691 C CA . GLN A 1 92 ? -5.164 -17.626 -39.931 1.00 49.41 92 GLN A CA 1
ATOM 692 C C . GLN A 1 92 ? -5.079 -18.967 -40.683 1.00 49.41 92 GLN A C 1
ATOM 694 O O . GLN A 1 92 ? -4.134 -19.732 -40.544 1.00 49.41 92 GLN A O 1
ATOM 699 N N . ALA A 1 93 ? -6.101 -19.267 -41.482 1.00 47.22 93 ALA A N 1
ATOM 700 C CA . ALA A 1 93 ? -6.093 -20.358 -42.453 1.00 47.22 93 ALA A CA 1
ATOM 701 C C . ALA A 1 93 ? -7.019 -20.000 -43.627 1.00 47.22 93 ALA A C 1
ATOM 703 O O . ALA A 1 93 ? -8.134 -20.508 -43.725 1.00 47.22 93 ALA A O 1
ATOM 704 N N . A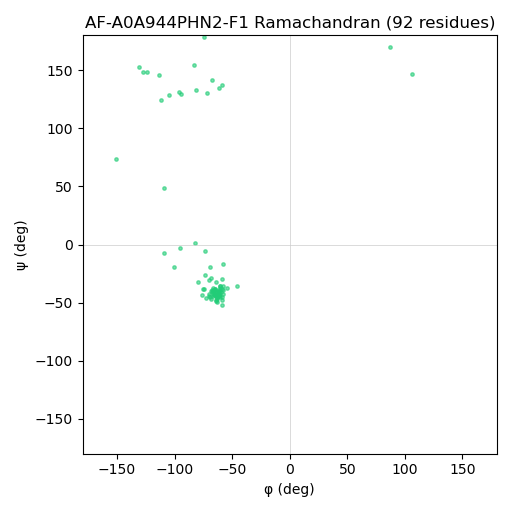LA A 1 94 ? -6.581 -19.078 -44.485 1.00 37.94 94 ALA A N 1
ATOM 705 C CA . ALA A 1 94 ? -7.169 -18.829 -45.802 1.00 37.94 94 ALA A CA 1
ATOM 706 C C . ALA A 1 94 ? -6.123 -18.210 -46.733 1.00 37.94 94 ALA A C 1
ATOM 708 O O . ALA A 1 94 ? -5.444 -17.255 -46.289 1.00 37.94 94 ALA A O 1
#

Mean predicted aligned error: 9.59 Å

Secondary structure (DSSP, 8-state):
-----------HHHHHHHHTTS-TT-HHHHHHHHHHHHHHHHHHHHHHHHHHHHH-PPPHHHHHHHHHHHHHHHHHHHHHHHHHHHHHHTTS--

Radius of gyration: 22.65 Å; Cα contacts (8 Å, |Δi|>4): 10; chains: 1; bounding box: 45×38×57 Å